Protein AF-K6I590-F1 (afdb_monomer)

Radius of gyration: 27.94 Å; Cα contacts (8 Å, |Δi|>4): 28; chains: 1; bounding box: 57×33×64 Å

pLDDT: mean 86.85, std 9.17, range [48.59, 97.94]

Mean predicted aligned error: 9.23 Å

Solvent-accessible surface area (backbone atoms only — not comparable to full-atom values): 6387 Å² total; per-residue (Å²): 137,90,84,81,54,60,53,78,88,66,56,89,74,64,90,84,70,75,82,86,48,70,72,60,52,52,56,49,52,54,52,33,54,74,72,62,65,58,65,66,54,90,72,80,50,73,68,56,46,51,54,51,51,52,53,52,50,53,53,51,50,52,52,48,52,54,50,52,51,53,51,50,53,53,51,37,47,74,72,70,52,74,83,90,65,98,64,82,89,36,73,70,48,39,62,72,76,69,60,128

Sequence (100 aa):
MNCTIVAPGKIPRQNSDKIKTDKRDAIRLTRLLRNGDLESIHVPSEEDEAVRDYLRSRDSLRLDLGRNRQRLMKFLLRKGIKYSTTKYWTVSHYNRYLVV

Structure (mmCIF, N/CA/C/O backbone):
data_AF-K6I590-F1
#
_entry.id   AF-K6I590-F1
#
loop_
_atom_site.group_PDB
_atom_site.id
_atom_site.type_symbol
_atom_site.label_atom_id
_atom_site.label_alt_id
_atom_site.label_comp_id
_atom_site.label_asym_id
_atom_site.label_entity_id
_atom_site.label_seq_id
_atom_site.pdbx_PDB_ins_code
_atom_site.Cartn_x
_atom_site.Cartn_y
_atom_site.Cartn_z
_atom_site.occupancy
_atom_site.B_iso_or_equiv
_atom_site.auth_seq_id
_atom_site.auth_comp_id
_atom_site.auth_asym_id
_atom_site.auth_atom_id
_atom_site.pdbx_PDB_model_num
ATOM 1 N N . MET A 1 1 ? -28.617 6.902 11.333 1.00 48.59 1 MET A N 1
ATOM 2 C CA . MET A 1 1 ? -28.081 5.595 11.774 1.00 48.59 1 MET A CA 1
ATOM 3 C C . MET A 1 1 ? -26.607 5.793 12.068 1.00 48.59 1 MET A C 1
ATOM 5 O O . MET A 1 1 ? -25.902 6.217 11.165 1.00 48.59 1 MET A O 1
ATOM 9 N N . ASN A 1 2 ? -26.155 5.546 13.298 1.00 76.44 2 ASN A N 1
ATOM 10 C CA . ASN A 1 2 ? -24.736 5.648 13.652 1.00 76.44 2 ASN A CA 1
ATOM 11 C C . ASN A 1 2 ? -24.120 4.247 13.583 1.00 76.44 2 ASN A C 1
ATOM 13 O O . ASN A 1 2 ? -24.552 3.357 14.313 1.00 76.44 2 ASN A O 1
ATOM 17 N N . CYS A 1 3 ? -23.160 4.049 12.679 1.00 82.44 3 CYS A N 1
ATOM 18 C CA . CYS A 1 3 ? -22.426 2.795 12.525 1.00 82.44 3 CYS A CA 1
ATOM 19 C C . CYS A 1 3 ? -21.031 2.956 13.139 1.00 82.44 3 CYS A C 1
ATOM 21 O O . CYS A 1 3 ? -20.263 3.812 12.705 1.00 82.44 3 CYS A O 1
ATOM 23 N N . THR A 1 4 ? -20.708 2.151 14.151 1.00 86.75 4 THR A N 1
ATOM 24 C CA . THR A 1 4 ? -19.392 2.155 14.801 1.00 86.75 4 THR A CA 1
ATOM 25 C C . THR A 1 4 ? -18.570 0.991 14.269 1.00 86.75 4 THR A C 1
ATOM 27 O O . THR A 1 4 ? -18.945 -0.168 14.443 1.00 86.75 4 THR A O 1
ATOM 30 N N . ILE A 1 5 ? -17.439 1.291 13.635 1.00 88.88 5 ILE A N 1
ATOM 31 C CA . ILE A 1 5 ? -16.530 0.277 13.097 1.00 88.88 5 ILE A CA 1
ATOM 32 C C . ILE A 1 5 ? -15.447 0.007 14.137 1.00 88.88 5 ILE A C 1
ATOM 34 O O . ILE A 1 5 ? -14.765 0.926 14.582 1.00 88.88 5 ILE A O 1
ATOM 38 N N . VAL A 1 6 ? -15.290 -1.256 14.531 1.00 91.12 6 VAL A N 1
ATOM 39 C CA . VAL A 1 6 ? -14.370 -1.682 15.593 1.00 91.12 6 VAL A CA 1
ATOM 40 C C . VAL A 1 6 ? -13.475 -2.792 15.059 1.00 91.12 6 VAL A C 1
ATOM 42 O O . VAL A 1 6 ? -13.951 -3.732 14.420 1.00 91.12 6 VAL A O 1
ATOM 45 N N . ALA A 1 7 ? -12.174 -2.709 15.331 1.00 89.38 7 ALA A N 1
ATOM 46 C CA . ALA A 1 7 ? -11.247 -3.772 14.964 1.00 89.38 7 ALA A CA 1
ATOM 47 C C . ALA A 1 7 ? -11.514 -5.037 15.800 1.00 89.38 7 ALA A C 1
ATOM 49 O O . ALA A 1 7 ? -11.543 -4.941 17.028 1.00 89.38 7 ALA A O 1
ATOM 50 N N . PRO A 1 8 ? -11.588 -6.238 15.192 1.00 86.62 8 PRO A N 1
ATOM 51 C CA . PRO A 1 8 ? -11.795 -7.487 15.927 1.00 86.62 8 PRO A CA 1
ATOM 52 C C . PRO A 1 8 ? -10.776 -7.731 17.048 1.00 86.62 8 PRO A C 1
ATOM 54 O O . PRO A 1 8 ? -11.127 -8.281 18.086 1.00 86.62 8 PRO A O 1
ATOM 57 N N . GLY A 1 9 ? -9.525 -7.294 16.859 1.00 85.62 9 GLY A N 1
ATOM 58 C CA . GLY A 1 9 ? -8.457 -7.432 17.855 1.00 85.62 9 GLY A CA 1
ATOM 59 C C . GLY A 1 9 ? -8.560 -6.478 19.049 1.00 85.62 9 GLY A C 1
ATOM 60 O O . GLY A 1 9 ? -7.940 -6.738 20.073 1.00 85.62 9 GLY A O 1
ATOM 61 N N . LYS A 1 10 ? -9.346 -5.398 18.943 1.00 85.50 10 LYS A N 1
ATOM 62 C CA . LYS A 1 10 ? -9.609 -4.466 20.052 1.00 85.50 10 LYS A CA 1
ATOM 63 C C . LYS A 1 10 ? -10.815 -4.880 20.901 1.00 85.50 10 LYS A C 1
ATOM 65 O O . LYS A 1 10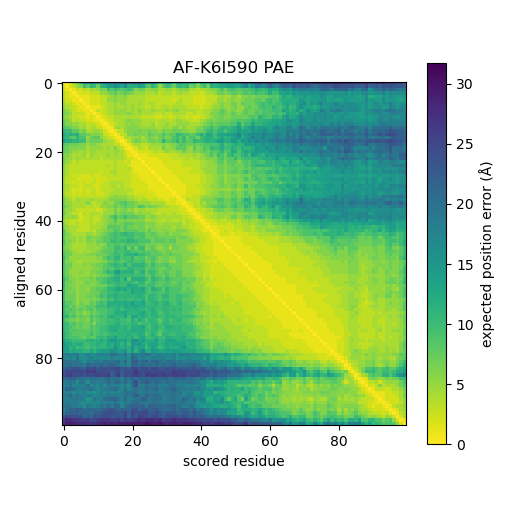 ? -11.091 -4.245 21.911 1.00 85.50 10 LYS A O 1
ATOM 70 N N . ILE A 1 11 ? -11.542 -5.930 20.509 1.00 87.94 11 ILE A N 1
ATOM 71 C CA . ILE A 1 11 ? -12.714 -6.404 21.247 1.00 87.94 11 ILE A CA 1
ATOM 72 C C . ILE A 1 11 ? -12.232 -7.278 22.412 1.00 87.94 11 ILE A C 1
ATOM 74 O O . ILE A 1 11 ? -11.666 -8.350 22.169 1.00 87.94 11 ILE A O 1
ATOM 78 N N . PRO A 1 12 ? -12.463 -6.877 23.674 1.00 85.75 12 PRO A N 1
ATOM 79 C CA . PRO A 1 12 ? -12.035 -7.660 24.821 1.00 85.75 12 PRO A CA 1
ATOM 80 C C . PRO A 1 12 ? -12.761 -9.008 24.843 1.00 85.75 12 PRO A C 1
ATOM 82 O O . PRO A 1 12 ? -13.992 -9.092 24.779 1.00 85.75 12 PRO A O 1
ATOM 85 N N . ARG A 1 13 ? -11.987 -10.090 24.947 1.00 84.31 13 ARG A N 1
ATOM 86 C CA . ARG A 1 13 ? -12.501 -11.459 25.014 1.00 84.31 13 ARG A CA 1
ATOM 87 C C . ARG A 1 13 ? -11.764 -12.236 26.095 1.00 84.31 13 ARG A C 1
ATOM 89 O O . ARG A 1 13 ? -10.542 -12.209 26.158 1.00 84.31 13 ARG A O 1
ATOM 96 N N . GLN A 1 14 ? -12.510 -12.946 26.937 1.00 83.12 14 GLN A N 1
ATOM 97 C CA . GLN A 1 14 ? -11.920 -13.846 27.926 1.00 83.12 14 GLN A CA 1
ATOM 98 C C . GLN A 1 14 ? -11.379 -15.110 27.248 1.00 83.12 14 GLN A C 1
ATOM 100 O O . GLN A 1 14 ? -12.064 -15.720 26.427 1.00 83.12 14 GLN A O 1
ATOM 105 N N . ASN A 1 15 ? -10.182 -15.548 27.648 1.00 79.69 15 ASN A N 1
ATOM 106 C CA . ASN A 1 15 ? -9.521 -16.743 27.102 1.00 79.69 15 ASN A CA 1
ATOM 107 C C . ASN A 1 15 ? -10.316 -18.045 27.325 1.00 79.69 15 ASN A C 1
ATOM 109 O O . ASN A 1 15 ? -10.155 -19.013 26.581 1.00 79.69 15 ASN A O 1
ATOM 113 N N . SER A 1 16 ? -11.177 -18.080 28.343 1.00 81.00 16 SER A N 1
ATOM 114 C CA . SER A 1 16 ? -12.070 -19.204 28.641 1.00 81.00 16 SER A CA 1
ATOM 115 C C . SER A 1 16 ? -13.283 -19.280 27.706 1.00 81.00 16 SER A C 1
ATOM 117 O O . SER A 1 16 ? -13.897 -20.341 27.587 1.00 81.00 16 SER A O 1
ATOM 119 N N . ASP A 1 17 ? -13.627 -18.194 27.007 1.00 79.38 17 ASP A N 1
ATOM 120 C CA . ASP A 1 17 ? -14.846 -18.099 26.201 1.00 79.38 17 ASP A CA 1
ATOM 121 C C . ASP A 1 17 ? -14.627 -18.630 24.773 1.00 79.38 17 ASP A C 1
ATOM 123 O O . ASP A 1 17 ? -14.543 -17.891 23.780 1.00 79.38 17 ASP A O 1
ATOM 127 N N . LYS A 1 18 ? -14.499 -19.960 24.693 1.00 78.81 18 LYS A N 1
ATOM 128 C CA . LYS A 1 18 ? -14.187 -20.709 23.464 1.00 78.81 18 LYS A CA 1
ATOM 129 C C . LYS A 1 18 ? -15.406 -21.010 22.591 1.00 78.81 18 LYS A C 1
ATOM 131 O O . LYS A 1 18 ? -15.249 -21.268 21.401 1.00 78.81 18 LYS A O 1
ATOM 136 N N . ILE A 1 19 ? -16.614 -20.961 23.152 1.00 83.50 19 ILE A N 1
ATOM 137 C CA . ILE A 1 19 ? -17.847 -21.268 22.420 1.00 83.50 19 ILE A CA 1
ATOM 138 C C . ILE A 1 19 ? -18.323 -20.006 21.706 1.00 83.50 19 ILE A C 1
ATOM 140 O O . ILE A 1 19 ? -18.778 -19.050 22.335 1.00 83.50 19 ILE A O 1
ATOM 144 N N . LYS A 1 20 ? -18.227 -20.010 20.376 1.00 80.25 20 LYS A N 1
ATOM 145 C CA . LYS A 1 20 ? -18.759 -18.940 19.535 1.00 80.25 20 LYS A CA 1
ATOM 146 C C . LYS A 1 20 ? -20.167 -19.299 19.067 1.00 80.25 20 LYS A C 1
ATOM 148 O O . LYS A 1 20 ? -20.374 -20.337 18.453 1.00 80.25 20 LYS A O 1
ATOM 153 N N . THR A 1 21 ? -21.119 -18.421 19.357 1.00 90.12 21 THR A N 1
ATOM 154 C CA . THR A 1 21 ? -22.491 -18.478 18.833 1.00 90.12 21 THR A CA 1
ATOM 155 C C . THR A 1 21 ? -22.953 -17.056 18.569 1.00 90.12 21 THR A C 1
ATOM 157 O O . THR A 1 21 ? -22.732 -16.199 19.431 1.00 90.12 21 THR A O 1
ATOM 160 N N . ASP A 1 22 ? -23.654 -16.823 17.463 1.00 90.19 22 ASP A N 1
ATOM 161 C CA . ASP A 1 22 ? -24.054 -15.471 17.047 1.00 90.19 22 ASP A CA 1
ATOM 162 C C . ASP A 1 22 ? -24.889 -14.752 18.112 1.00 90.19 22 ASP A C 1
ATOM 164 O O . ASP A 1 22 ? -24.656 -13.582 18.403 1.00 90.19 22 ASP A O 1
ATOM 168 N N . LYS A 1 23 ? -25.783 -15.475 18.802 1.00 91.94 23 LYS A N 1
ATOM 169 C CA . LYS A 1 23 ? -26.587 -14.924 19.906 1.00 91.94 23 LYS A CA 1
ATOM 170 C C . LYS A 1 23 ? -25.728 -14.384 21.057 1.00 91.94 23 LYS A C 1
ATOM 172 O O . LYS A 1 23 ? -26.009 -13.308 21.580 1.00 91.94 23 LYS A O 1
ATOM 177 N N . ARG A 1 24 ? -24.693 -15.122 21.476 1.00 89.69 24 ARG A N 1
ATOM 178 C CA . ARG A 1 24 ? -23.789 -14.694 22.565 1.00 89.69 24 ARG A CA 1
ATOM 179 C C . ARG A 1 24 ? -22.898 -13.538 22.124 1.00 89.69 24 ARG A C 1
ATOM 181 O O . ARG A 1 24 ? -22.710 -12.609 22.906 1.00 89.69 24 ARG A O 1
ATOM 188 N N . ASP A 1 25 ? -22.384 -13.587 20.896 1.00 87.69 25 ASP A N 1
ATOM 189 C CA . ASP A 1 25 ? -21.554 -12.514 20.345 1.00 87.69 25 ASP A CA 1
ATOM 190 C C . ASP A 1 25 ? -22.353 -11.211 20.223 1.00 87.69 25 ASP A C 1
ATOM 192 O O . ASP A 1 25 ? -21.875 -10.179 20.690 1.00 87.69 25 ASP A O 1
ATOM 196 N N . ALA A 1 26 ? -23.594 -11.260 19.724 1.00 91.19 26 ALA A N 1
ATOM 197 C CA . ALA A 1 26 ? -24.472 -10.093 19.650 1.00 91.19 26 ALA A CA 1
ATOM 198 C C . ALA A 1 26 ? -24.691 -9.457 21.033 1.00 91.19 26 ALA A C 1
ATOM 200 O O . ALA A 1 26 ? -24.424 -8.272 21.214 1.00 91.19 26 ALA A O 1
ATOM 201 N N . ILE A 1 27 ? -25.079 -10.253 22.039 1.00 92.00 27 ILE A N 1
ATOM 202 C CA . ILE A 1 27 ? -25.284 -9.762 23.413 1.00 92.00 27 ILE A CA 1
ATOM 203 C C . ILE A 1 27 ? -23.997 -9.147 23.983 1.00 92.00 27 ILE A C 1
ATOM 205 O O . ILE A 1 27 ? -24.054 -8.103 24.636 1.00 92.00 27 ILE A O 1
ATOM 209 N N . ARG A 1 28 ? -22.837 -9.779 23.755 1.00 90.00 28 ARG A N 1
ATOM 210 C CA . ARG A 1 28 ? -21.545 -9.268 24.236 1.00 90.00 28 ARG A CA 1
ATOM 211 C C . ARG A 1 28 ? -21.224 -7.918 23.600 1.00 90.00 28 ARG A C 1
ATOM 213 O O . ARG A 1 28 ? -20.915 -6.980 24.328 1.00 90.00 28 ARG A O 1
ATOM 220 N N . LEU A 1 29 ? -21.335 -7.806 22.278 1.00 90.44 29 LEU A N 1
ATOM 221 C CA . LEU A 1 29 ? -21.071 -6.563 21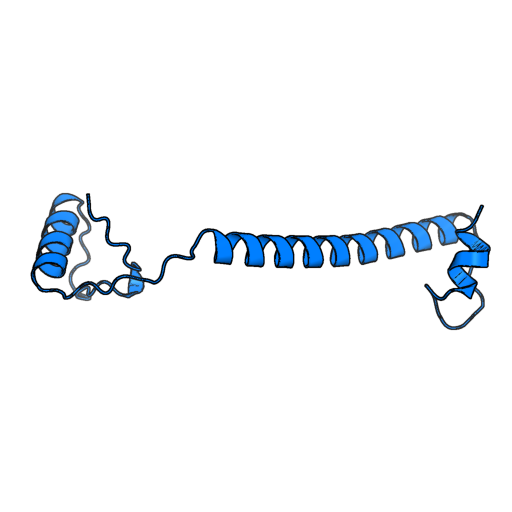.552 1.00 90.44 29 LEU A CA 1
ATOM 222 C C . LEU A 1 29 ? -21.999 -5.437 22.005 1.00 90.44 29 LEU A C 1
ATOM 224 O O . LEU A 1 29 ? -21.526 -4.332 22.246 1.00 90.44 29 LEU A O 1
ATOM 228 N N . THR A 1 30 ? -23.291 -5.713 22.205 1.00 91.31 30 THR A N 1
ATOM 229 C CA . THR A 1 30 ? -24.234 -4.703 22.709 1.00 91.31 30 THR A CA 1
ATOM 230 C C . THR A 1 30 ? -23.860 -4.220 24.111 1.00 91.31 30 THR A C 1
ATOM 232 O O . THR A 1 30 ? -23.958 -3.027 24.388 1.00 91.31 30 THR A O 1
ATOM 235 N N . ARG A 1 31 ? -23.411 -5.118 25.000 1.00 91.62 31 ARG A N 1
ATOM 236 C CA . ARG A 1 31 ? -22.951 -4.744 26.349 1.00 91.62 31 ARG A CA 1
ATOM 237 C C . ARG A 1 31 ? -21.696 -3.878 26.300 1.00 91.62 31 ARG A C 1
ATOM 239 O O . ARG A 1 31 ? -21.675 -2.834 26.937 1.00 91.62 31 ARG A O 1
ATOM 246 N N . LEU A 1 32 ? -20.699 -4.280 25.512 1.00 91.25 32 LEU A N 1
ATOM 247 C CA . LEU A 1 32 ? -19.460 -3.517 25.347 1.00 91.25 32 LEU A CA 1
ATOM 248 C C . LEU A 1 32 ? -19.734 -2.137 24.733 1.00 91.25 32 LEU A C 1
ATOM 250 O O . LEU A 1 32 ? -19.209 -1.138 25.212 1.00 91.25 32 LEU A O 1
ATOM 254 N N . LEU A 1 33 ? -20.617 -2.061 23.732 1.00 89.44 33 LEU A N 1
ATOM 255 C CA . LEU A 1 33 ? -21.031 -0.792 23.132 1.00 89.44 33 LEU A CA 1
ATOM 256 C C . LEU A 1 33 ? -21.737 0.111 24.150 1.00 89.44 33 LEU A C 1
ATOM 258 O O . LEU A 1 33 ? -21.445 1.300 24.219 1.00 89.44 33 LEU A O 1
ATOM 262 N N . ARG A 1 34 ? -22.647 -0.450 24.958 1.00 89.56 34 ARG A N 1
ATOM 263 C CA . ARG A 1 34 ? -23.376 0.297 25.994 1.00 89.56 34 ARG A CA 1
ATOM 264 C C . ARG A 1 34 ? -22.447 0.847 27.078 1.00 89.56 34 ARG A C 1
ATOM 266 O O . ARG A 1 34 ? -22.713 1.926 27.593 1.00 89.56 34 ARG A O 1
ATOM 273 N N . ASN A 1 35 ? -21.396 0.109 27.420 1.00 90.69 35 ASN A N 1
ATOM 274 C CA . ASN A 1 35 ? -20.411 0.522 28.416 1.00 90.69 35 ASN A CA 1
ATOM 275 C C . ASN A 1 35 ? -19.383 1.530 27.875 1.00 90.69 35 ASN A C 1
ATOM 277 O O . ASN A 1 35 ? -18.667 2.134 28.665 1.00 90.69 35 ASN A O 1
ATOM 281 N N . GLY A 1 36 ? -19.297 1.714 26.552 1.00 84.88 36 GLY A N 1
ATOM 282 C CA . GLY A 1 36 ? -18.231 2.503 25.927 1.00 84.88 36 GLY A CA 1
ATOM 283 C C . GLY A 1 36 ? -16.892 1.762 25.826 1.00 84.88 36 GLY A C 1
ATOM 284 O O . GLY A 1 36 ? -15.879 2.381 25.523 1.00 84.88 36 GLY A O 1
ATOM 285 N N . ASP A 1 37 ? -16.887 0.440 26.024 1.00 86.44 37 ASP A N 1
ATOM 286 C CA . ASP A 1 37 ? -15.687 -0.410 25.992 1.00 86.44 37 ASP A CA 1
ATOM 287 C C . ASP A 1 37 ? -15.223 -0.743 24.555 1.00 86.44 37 ASP A C 1
ATOM 289 O O . ASP A 1 37 ? -14.251 -1.474 24.359 1.00 86.44 37 ASP A O 1
ATOM 293 N N . LEU A 1 38 ? -15.937 -0.263 23.529 1.00 88.31 38 LEU A N 1
ATOM 294 C CA . LEU A 1 38 ? -15.581 -0.447 22.122 1.00 88.31 38 LEU A CA 1
ATOM 295 C C . LEU A 1 38 ? -14.975 0.833 21.550 1.00 88.31 38 LEU A C 1
ATOM 297 O O . LEU A 1 38 ? -15.660 1.839 21.377 1.00 88.31 38 LEU A O 1
ATOM 301 N N . GLU A 1 39 ? -13.700 0.762 21.184 1.00 85.81 39 GLU A N 1
ATOM 302 C CA . GLU A 1 39 ? -13.004 1.860 20.521 1.00 85.81 39 GLU A CA 1
ATOM 303 C C . GLU A 1 39 ? -13.238 1.803 19.004 1.00 85.81 39 GLU A C 1
ATOM 305 O O . GLU A 1 39 ? -12.898 0.813 18.342 1.00 85.81 39 GLU A O 1
ATOM 310 N N . SER A 1 40 ? -13.807 2.871 18.439 1.00 87.25 40 SER A N 1
ATOM 311 C CA . SER A 1 40 ? -13.956 2.986 16.990 1.00 87.25 40 SER A CA 1
ATOM 312 C C . SER A 1 40 ? -12.594 3.116 16.323 1.00 87.25 40 SER A C 1
ATOM 314 O O . SER A 1 40 ? -11.766 3.922 16.750 1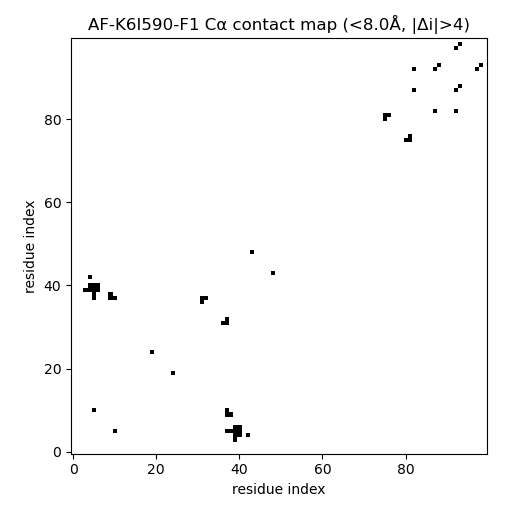.00 87.25 40 SER A O 1
ATOM 316 N N . ILE A 1 41 ? -12.375 2.381 15.239 1.00 90.56 41 ILE A N 1
ATOM 317 C CA . ILE A 1 41 ? -11.199 2.611 14.407 1.00 90.56 41 ILE A CA 1
ATOM 318 C C . ILE A 1 41 ? -11.423 3.786 13.467 1.00 90.56 41 ILE A C 1
ATOM 320 O O . ILE A 1 41 ? -12.542 4.061 13.033 1.00 90.56 41 ILE A O 1
ATOM 324 N N . HIS A 1 42 ? -10.325 4.452 13.127 1.00 89.31 42 HIS A N 1
ATOM 325 C CA . HIS A 1 42 ? -10.332 5.432 12.060 1.00 89.31 42 HIS A CA 1
ATOM 326 C C . HIS A 1 42 ? -10.608 4.731 10.726 1.00 89.31 42 HIS A C 1
ATOM 328 O O . HIS A 1 42 ? -9.874 3.827 10.317 1.00 89.31 42 HIS A O 1
ATOM 334 N N . VAL A 1 43 ? -11.683 5.159 10.074 1.00 88.62 43 VAL A N 1
ATOM 335 C CA . VAL A 1 43 ? -12.032 4.756 8.717 1.00 88.62 43 VAL A CA 1
ATOM 336 C C . VAL A 1 43 ? -11.499 5.843 7.794 1.00 88.62 43 VAL A C 1
ATOM 338 O O . VAL A 1 43 ? -11.833 7.009 8.017 1.00 88.62 43 VAL A O 1
ATOM 341 N N . PRO A 1 44 ? -10.670 5.488 6.802 1.00 91.31 44 PRO A N 1
ATOM 342 C CA . PRO A 1 44 ? -10.220 6.431 5.794 1.00 91.31 44 PRO A CA 1
ATOM 343 C C . PRO A 1 44 ? -11.369 7.226 5.186 1.00 91.31 44 PRO A C 1
ATOM 345 O O . PRO A 1 44 ? -12.408 6.655 4.855 1.00 91.31 44 PRO A O 1
ATOM 348 N N . SER A 1 45 ? -11.159 8.525 5.009 1.00 93.00 45 SER A N 1
ATOM 349 C CA . SER A 1 45 ? -12.050 9.332 4.183 1.00 93.00 45 SER A CA 1
ATOM 350 C C . SER A 1 45 ? -11.890 8.977 2.700 1.00 93.00 45 SER A C 1
ATOM 352 O O . SER A 1 45 ? -10.910 8.342 2.296 1.00 93.00 45 SER A O 1
ATOM 354 N N . GLU A 1 46 ? -12.835 9.423 1.874 1.00 94.38 46 GLU A N 1
ATOM 355 C CA . GLU A 1 46 ? -12.734 9.299 0.414 1.00 94.38 46 GLU A CA 1
ATOM 356 C C . GLU A 1 46 ? -11.467 9.980 -0.128 1.00 94.38 46 GLU A C 1
ATOM 358 O O . GLU A 1 46 ? -10.810 9.450 -1.023 1.00 94.38 46 GLU A O 1
ATOM 363 N N . GLU A 1 47 ? -11.068 11.112 0.460 1.00 95.50 47 GLU A N 1
ATOM 364 C CA . GLU A 1 47 ? -9.832 11.815 0.104 1.00 95.50 47 GLU A CA 1
ATOM 365 C C . GLU A 1 47 ? -8.592 10.969 0.430 1.00 95.50 47 GLU A C 1
ATOM 367 O O . GLU A 1 47 ? -7.680 10.846 -0.393 1.00 95.50 47 GLU A O 1
ATOM 372 N N . ASP A 1 48 ? -8.573 10.312 1.594 1.00 94.50 48 ASP A N 1
ATOM 373 C CA . ASP A 1 48 ? -7.473 9.424 1.974 1.00 94.50 48 ASP A CA 1
ATOM 374 C C . ASP A 1 48 ? -7.367 8.209 1.043 1.00 94.50 48 ASP A C 1
ATOM 376 O O . ASP A 1 48 ? -6.265 7.747 0.725 1.00 94.50 48 ASP A O 1
ATOM 380 N N . GLU A 1 49 ? -8.505 7.647 0.623 1.00 95.25 49 GLU A N 1
ATOM 381 C CA . GLU A 1 49 ? -8.528 6.567 -0.367 1.00 95.25 49 GLU A CA 1
ATOM 382 C C . GLU A 1 49 ? -8.026 7.028 -1.730 1.00 95.25 49 GLU A C 1
ATOM 384 O O . GLU A 1 49 ? -7.148 6.368 -2.291 1.00 95.25 49 GLU A O 1
ATOM 389 N N . ALA A 1 50 ? -8.465 8.194 -2.204 1.00 96.50 50 ALA A N 1
ATOM 390 C CA . ALA A 1 50 ? -8.000 8.760 -3.465 1.00 96.50 50 ALA A CA 1
ATOM 391 C C . ALA A 1 50 ? -6.471 8.938 -3.485 1.00 96.50 50 ALA A C 1
ATOM 393 O O . ALA A 1 50 ? -5.803 8.563 -4.455 1.00 96.50 50 ALA A O 1
ATOM 394 N N . VAL A 1 51 ? -5.885 9.438 -2.390 1.00 97.06 51 VAL A N 1
ATOM 395 C CA . VAL A 1 51 ? -4.426 9.574 -2.262 1.00 97.06 51 VAL A CA 1
ATOM 396 C C . VAL A 1 51 ? -3.734 8.209 -2.280 1.00 97.06 51 VAL A C 1
ATOM 398 O O . VAL A 1 51 ? -2.720 8.040 -2.967 1.00 97.06 51 VAL A O 1
ATOM 401 N N . ARG A 1 52 ? -4.261 7.209 -1.561 1.00 96.38 52 ARG A N 1
ATOM 402 C CA . ARG A 1 52 ? -3.676 5.855 -1.574 1.00 96.38 52 ARG A CA 1
ATOM 403 C C . ARG A 1 52 ? -3.730 5.224 -2.955 1.00 96.38 52 ARG A C 1
ATOM 405 O O . ARG A 1 52 ? -2.741 4.620 -3.371 1.00 96.38 52 ARG A O 1
ATOM 412 N N . ASP A 1 53 ? -4.839 5.364 -3.661 1.00 97.19 53 ASP A N 1
ATOM 413 C CA . ASP A 1 53 ? -5.002 4.783 -4.989 1.00 97.19 53 ASP A CA 1
ATOM 414 C C . ASP A 1 53 ? -4.103 5.462 -6.016 1.00 97.19 53 ASP A C 1
ATOM 416 O O . ASP A 1 53 ? -3.448 4.780 -6.811 1.00 97.19 53 ASP A O 1
ATOM 420 N N . TYR A 1 54 ? -3.932 6.782 -5.919 1.00 97.25 54 TYR A N 1
ATOM 421 C CA . TYR A 1 54 ? -2.920 7.490 -6.692 1.00 97.25 54 TYR A CA 1
ATOM 422 C C . TYR A 1 54 ? -1.509 6.930 -6.435 1.00 97.25 54 TYR A C 1
ATOM 424 O O . TYR A 1 54 ? -0.801 6.578 -7.383 1.00 97.25 54 TYR A O 1
ATOM 432 N N . LEU A 1 55 ? -1.101 6.766 -5.173 1.00 97.75 55 LEU A N 1
ATOM 433 C CA . LEU A 1 55 ? 0.218 6.214 -4.837 1.00 97.75 55 LEU A CA 1
ATOM 434 C C . LEU A 1 55 ? 0.403 4.779 -5.361 1.00 97.75 55 LEU A C 1
ATOM 436 O O . LEU A 1 55 ? 1.435 4.477 -5.967 1.00 97.75 55 LEU A O 1
ATOM 440 N N . ARG A 1 56 ? -0.608 3.916 -5.205 1.00 97.31 56 ARG A N 1
ATOM 441 C CA . ARG A 1 56 ? -0.597 2.537 -5.728 1.00 97.31 56 ARG A CA 1
ATOM 442 C C . ARG A 1 56 ? -0.505 2.496 -7.249 1.00 97.31 56 ARG A C 1
ATOM 444 O O . ARG A 1 56 ? 0.232 1.670 -7.795 1.00 97.31 56 ARG A O 1
ATOM 451 N N . SER A 1 57 ? -1.221 3.382 -7.941 1.00 97.88 57 SER A N 1
ATOM 452 C CA . SER A 1 57 ? -1.169 3.473 -9.402 1.00 97.88 57 SER A CA 1
ATOM 453 C C . SER A 1 57 ? 0.232 3.865 -9.880 1.00 97.88 57 SER A C 1
ATOM 455 O O . SER A 1 57 ? 0.795 3.212 -10.760 1.00 97.88 57 SER A O 1
ATOM 457 N N . ARG A 1 58 ? 0.865 4.846 -9.225 1.00 97.56 58 ARG A N 1
ATOM 458 C CA . ARG A 1 58 ? 2.241 5.268 -9.514 1.00 97.56 58 ARG A CA 1
ATOM 459 C C . ARG A 1 58 ? 3.241 4.129 -9.323 1.00 97.56 58 ARG A C 1
ATOM 461 O O . ARG A 1 58 ? 4.135 3.944 -10.152 1.00 97.56 58 ARG A O 1
ATOM 468 N N . ASP A 1 59 ? 3.114 3.375 -8.237 1.00 97.94 59 ASP A N 1
ATOM 469 C CA . ASP A 1 59 ? 4.026 2.270 -7.944 1.00 97.94 59 ASP A CA 1
ATOM 470 C C . ASP A 1 59 ? 3.833 1.110 -8.937 1.00 97.94 59 ASP A C 1
ATOM 472 O O . ASP A 1 59 ? 4.816 0.543 -9.424 1.00 97.94 59 ASP A O 1
ATOM 476 N N . SER A 1 60 ? 2.588 0.841 -9.346 1.00 97.62 60 SER A N 1
ATOM 477 C CA . SER A 1 60 ? 2.268 -0.117 -10.416 1.00 97.62 60 SER A CA 1
ATOM 478 C C . SER A 1 60 ? 2.904 0.292 -11.749 1.00 97.62 60 SER A C 1
ATOM 480 O O . SER A 1 60 ? 3.603 -0.506 -12.375 1.00 97.62 60 SER A O 1
ATOM 482 N N . LEU A 1 61 ? 2.776 1.567 -12.135 1.00 97.38 61 LEU A N 1
ATOM 483 C CA . LEU A 1 61 ? 3.403 2.109 -13.345 1.00 97.38 61 LEU A CA 1
ATOM 484 C C . LEU A 1 61 ? 4.934 2.010 -13.305 1.00 97.38 61 LEU A C 1
ATOM 486 O O . LEU A 1 61 ? 5.564 1.711 -14.321 1.00 97.38 61 LEU A O 1
ATOM 490 N N . ARG A 1 62 ? 5.560 2.220 -12.140 1.00 96.75 62 ARG A N 1
ATOM 491 C CA . ARG A 1 62 ? 7.012 2.032 -11.978 1.00 96.75 62 ARG A CA 1
ATOM 492 C C . ARG A 1 62 ? 7.440 0.585 -12.195 1.00 96.75 62 ARG A C 1
ATOM 494 O O . ARG A 1 62 ? 8.454 0.351 -12.860 1.00 96.75 62 ARG A O 1
ATOM 50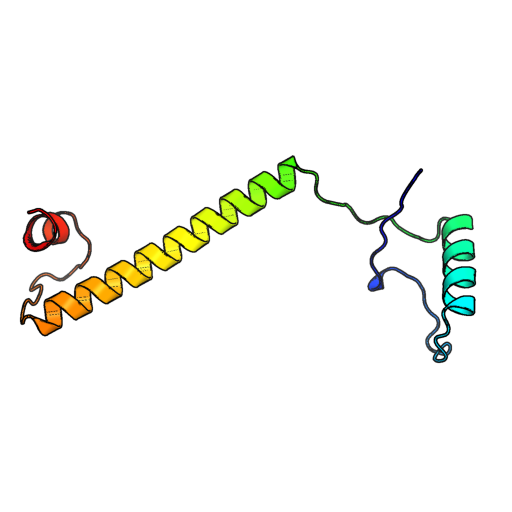1 N N . LEU A 1 63 ? 6.689 -0.375 -11.657 1.00 97.31 63 LEU A N 1
ATOM 502 C CA . LEU A 1 63 ? 6.954 -1.798 -11.872 1.00 97.31 63 LEU A CA 1
ATOM 503 C C . LEU A 1 63 ? 6.817 -2.165 -13.352 1.00 97.31 63 LEU A C 1
ATOM 505 O O . LEU A 1 63 ? 7.689 -2.841 -13.904 1.00 97.31 63 LEU A O 1
ATOM 509 N N . ASP A 1 64 ? 5.776 -1.669 -14.016 1.00 97.06 64 ASP A N 1
ATOM 510 C CA . ASP A 1 64 ? 5.542 -1.934 -15.433 1.00 97.06 64 ASP A CA 1
ATOM 511 C C . ASP A 1 64 ? 6.587 -1.285 -16.335 1.00 97.06 64 ASP A C 1
ATOM 513 O O . ASP A 1 64 ? 7.070 -1.924 -17.272 1.00 97.06 64 ASP A O 1
ATOM 517 N N . LEU A 1 65 ? 7.040 -0.073 -16.015 1.00 94.50 65 LEU A N 1
ATOM 518 C CA . LEU A 1 65 ? 8.184 0.546 -16.677 1.00 94.50 65 LEU A CA 1
ATOM 519 C C . LEU A 1 65 ? 9.419 -0.361 -16.579 1.00 94.50 65 LEU A C 1
ATOM 521 O O . LEU A 1 65 ? 10.069 -0.624 -17.592 1.00 94.50 65 LEU A O 1
ATOM 525 N N . GLY A 1 66 ? 9.728 -0.890 -15.390 1.00 93.44 66 GLY A N 1
ATOM 526 C CA . GLY A 1 66 ? 10.841 -1.824 -15.193 1.00 93.44 66 GLY A CA 1
ATOM 527 C C . GLY A 1 66 ? 10.700 -3.111 -16.016 1.00 93.44 66 GLY A C 1
ATOM 528 O O . GLY A 1 66 ? 11.650 -3.539 -16.676 1.00 93.44 66 GLY A O 1
ATOM 529 N N . ARG A 1 67 ? 9.499 -3.698 -16.042 1.00 96.00 67 ARG A N 1
ATOM 530 C CA . ARG A 1 67 ? 9.188 -4.899 -16.837 1.00 96.00 67 ARG A CA 1
ATOM 531 C C . ARG A 1 67 ? 9.328 -4.644 -18.334 1.00 96.00 67 ARG A C 1
ATOM 533 O O . ARG A 1 67 ? 9.959 -5.437 -19.030 1.00 96.00 67 ARG A O 1
ATOM 540 N N . ASN A 1 68 ? 8.779 -3.540 -18.833 1.00 94.12 68 ASN A N 1
ATOM 541 C CA . ASN A 1 68 ? 8.853 -3.173 -20.247 1.00 94.12 68 ASN A CA 1
ATOM 542 C C . ASN A 1 68 ? 10.292 -2.909 -20.678 1.00 94.12 68 ASN A C 1
ATOM 544 O O . ASN A 1 68 ? 10.714 -3.385 -21.731 1.00 94.12 68 ASN A O 1
ATOM 548 N N . ARG A 1 69 ? 11.080 -2.261 -19.813 1.00 89.94 69 ARG A N 1
ATOM 549 C CA . ARG A 1 69 ? 12.521 -2.112 -20.003 1.00 89.94 69 ARG A CA 1
ATOM 550 C C . ARG A 1 69 ? 13.201 -3.470 -20.203 1.00 89.94 69 ARG A C 1
ATOM 552 O O . ARG A 1 69 ? 13.840 -3.715 -21.225 1.00 89.94 69 ARG A O 1
ATOM 559 N N . GLN A 1 70 ? 13.016 -4.398 -19.269 1.00 91.25 70 GLN A N 1
ATOM 560 C CA . GLN A 1 70 ? 13.619 -5.731 -19.370 1.00 91.25 70 GLN A CA 1
ATOM 561 C C . GLN A 1 70 ? 13.170 -6.492 -20.626 1.00 91.25 70 GLN A C 1
ATOM 563 O O . GLN A 1 70 ? 14.008 -7.074 -21.318 1.00 91.25 70 GLN A O 1
ATOM 568 N N . ARG A 1 71 ? 11.871 -6.461 -20.955 1.00 93.44 71 ARG A N 1
ATOM 569 C CA . ARG A 1 71 ? 11.315 -7.096 -22.164 1.00 93.44 71 ARG A CA 1
ATOM 570 C C . ARG A 1 71 ? 11.972 -6.564 -23.432 1.00 93.44 71 ARG A C 1
ATOM 572 O O . ARG A 1 71 ? 12.424 -7.350 -24.261 1.00 93.44 71 ARG A O 1
ATOM 579 N N . LEU A 1 72 ? 12.086 -5.246 -23.546 1.00 90.38 72 LEU A N 1
ATOM 580 C CA . LEU A 1 72 ? 12.723 -4.580 -24.674 1.00 90.38 72 LEU A CA 1
ATOM 581 C C . LEU A 1 72 ? 14.210 -4.944 -24.793 1.00 90.38 72 LEU A C 1
ATOM 583 O O . LEU A 1 72 ? 14.668 -5.292 -25.878 1.00 90.38 72 LEU A O 1
ATOM 587 N N . MET A 1 73 ? 14.957 -4.974 -23.685 1.00 87.56 73 MET A N 1
ATOM 588 C CA . MET A 1 73 ? 16.356 -5.426 -23.712 1.00 87.56 73 MET A CA 1
ATOM 589 C C . MET A 1 73 ? 16.495 -6.868 -24.198 1.00 87.56 73 MET A C 1
ATOM 591 O O . MET A 1 73 ? 17.387 -7.171 -24.989 1.00 87.56 73 MET A O 1
ATOM 595 N N . LYS A 1 74 ? 15.614 -7.770 -23.751 1.00 89.50 74 LYS A N 1
ATOM 596 C CA . 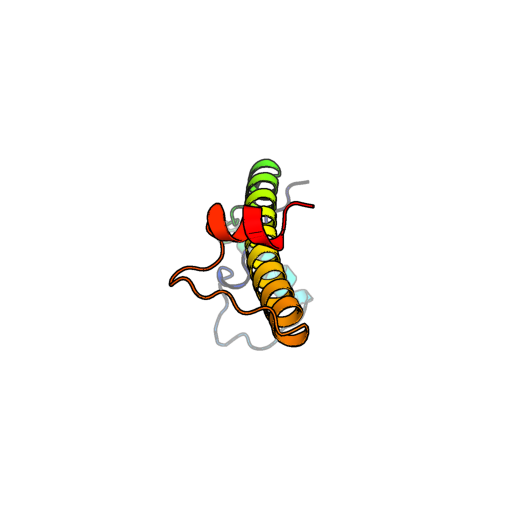LYS A 1 74 ? 15.618 -9.163 -24.217 1.00 89.50 74 LYS A CA 1
ATOM 597 C C . LYS A 1 74 ? 15.231 -9.278 -25.691 1.00 89.50 74 LYS A C 1
ATOM 599 O O . LYS A 1 74 ? 15.802 -10.112 -26.391 1.00 89.50 74 LYS A O 1
ATOM 604 N N . PHE A 1 75 ? 14.311 -8.442 -26.166 1.00 89.75 75 PHE A N 1
ATOM 605 C CA . PHE A 1 75 ? 13.950 -8.370 -27.579 1.00 89.75 75 PHE A CA 1
ATOM 606 C C . PHE A 1 75 ? 15.140 -7.938 -28.448 1.00 89.75 75 PHE A C 1
ATOM 608 O O . PHE A 1 75 ? 15.487 -8.649 -29.391 1.00 89.75 75 PHE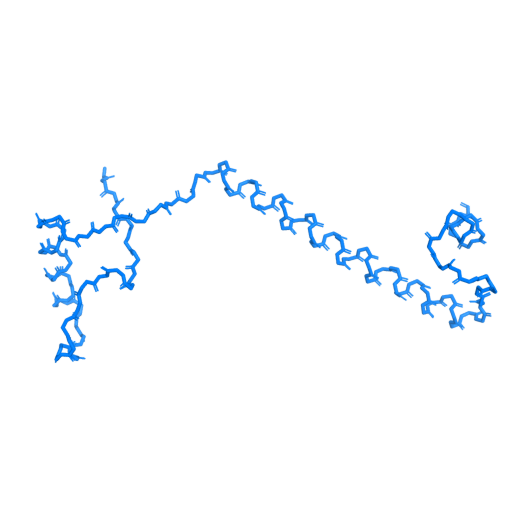 A O 1
ATOM 615 N N . LEU A 1 76 ? 15.816 -6.841 -28.090 1.00 87.50 76 LEU A N 1
ATOM 616 C CA . LEU A 1 76 ? 17.005 -6.355 -28.802 1.00 87.50 76 LEU A CA 1
ATOM 617 C C . LEU A 1 76 ? 18.128 -7.400 -28.807 1.00 87.50 76 LEU A C 1
ATOM 619 O O . LEU A 1 76 ? 18.704 -7.688 -29.856 1.00 87.50 76 LEU A O 1
ATOM 623 N N . LEU A 1 77 ? 18.364 -8.051 -27.664 1.00 88.88 77 LEU A N 1
ATOM 624 C CA . LEU A 1 77 ? 19.355 -9.119 -27.551 1.00 88.88 77 LEU A CA 1
ATOM 625 C C . LEU A 1 77 ? 19.053 -10.292 -28.497 1.00 88.88 77 LEU A C 1
ATOM 627 O O . LEU A 1 77 ? 19.968 -10.810 -29.133 1.00 88.88 77 LEU A O 1
ATOM 631 N N . ARG A 1 78 ? 17.779 -10.692 -28.634 1.00 91.44 78 ARG A N 1
ATOM 632 C CA . ARG A 1 78 ? 17.361 -11.754 -29.570 1.00 91.44 78 ARG A CA 1
ATOM 633 C C . ARG A 1 78 ? 17.605 -11.370 -31.031 1.00 91.44 78 ARG A C 1
ATOM 635 O O . ARG A 1 78 ? 17.865 -12.243 -31.849 1.00 91.44 78 ARG A O 1
ATOM 642 N N . LYS A 1 79 ? 17.540 -10.079 -31.359 1.00 88.81 79 LYS A N 1
ATOM 643 C CA . LYS A 1 79 ? 17.870 -9.548 -32.691 1.00 88.81 79 LYS A CA 1
ATOM 644 C C . LYS A 1 79 ? 19.378 -9.375 -32.918 1.00 88.81 79 LYS A C 1
ATOM 646 O O . LYS A 1 79 ? 19.770 -8.862 -33.957 1.00 88.81 79 LYS A O 1
ATOM 651 N N . GLY A 1 80 ? 20.220 -9.787 -31.966 1.00 87.12 80 GLY A N 1
ATOM 652 C CA . GLY A 1 80 ? 21.676 -9.641 -32.042 1.00 87.12 80 GLY A CA 1
ATOM 653 C C . GLY A 1 80 ? 22.176 -8.226 -31.738 1.00 87.12 80 GLY A C 1
ATOM 654 O O . GLY A 1 80 ? 23.377 -7.975 -31.797 1.00 87.12 80 GLY A O 1
ATOM 655 N N . ILE A 1 81 ? 21.280 -7.307 -31.369 1.00 84.19 81 ILE A N 1
ATOM 656 C CA . ILE A 1 81 ? 21.608 -5.911 -31.093 1.00 84.19 81 ILE A CA 1
ATOM 657 C C . ILE A 1 81 ? 22.110 -5.813 -29.651 1.00 84.19 81 ILE A C 1
ATOM 659 O O . ILE A 1 81 ? 21.342 -5.920 -28.692 1.00 84.19 81 ILE A O 1
ATOM 663 N N . LYS A 1 82 ? 23.423 -5.624 -29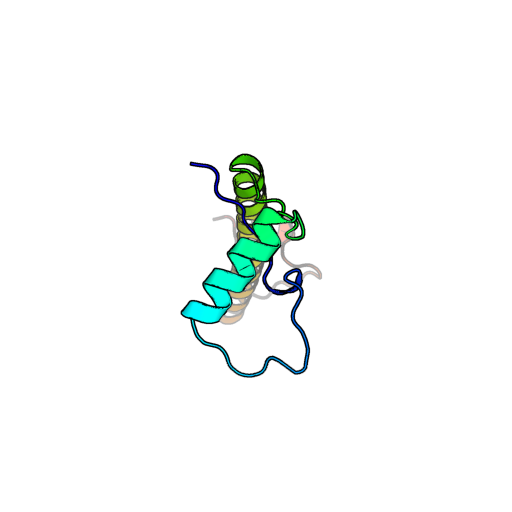.493 1.00 80.62 82 LYS A N 1
ATOM 664 C CA . LYS A 1 82 ? 24.078 -5.456 -28.191 1.00 80.62 82 LYS A CA 1
ATOM 665 C C . LYS A 1 82 ? 24.475 -4.001 -27.985 1.00 80.62 82 LYS A C 1
ATOM 667 O O . LYS A 1 82 ? 25.081 -3.380 -28.853 1.00 80.62 82 LYS A O 1
ATOM 672 N N . TYR A 1 83 ? 24.170 -3.470 -26.806 1.00 74.75 83 TYR A N 1
ATOM 673 C CA . TYR A 1 83 ? 24.650 -2.154 -26.405 1.00 74.75 83 TYR A CA 1
ATOM 674 C C . TYR A 1 83 ? 26.090 -2.274 -25.895 1.00 74.75 83 TYR A C 1
ATOM 676 O O . TYR A 1 83 ? 26.332 -2.997 -24.933 1.00 74.75 83 TYR A O 1
ATOM 684 N N . SER A 1 84 ? 27.041 -1.594 -26.538 1.00 71.69 84 SER A N 1
ATOM 685 C CA . SER A 1 84 ? 28.474 -1.674 -26.205 1.00 71.69 84 SER A CA 1
ATOM 686 C C . SER A 1 84 ? 28.916 -0.740 -25.071 1.00 71.69 84 SER A C 1
ATOM 688 O O . SER A 1 84 ? 30.005 -0.905 -24.531 1.00 71.69 84 SER A O 1
ATOM 690 N N . THR A 1 85 ? 28.093 0.242 -24.689 1.00 77.06 85 THR A N 1
ATOM 691 C CA . THR A 1 85 ? 28.404 1.211 -23.624 1.00 77.06 85 THR A CA 1
ATOM 692 C C . THR A 1 85 ? 27.964 0.710 -22.243 1.00 77.06 85 THR A C 1
ATOM 694 O O . THR A 1 85 ? 27.006 -0.045 -22.105 1.00 77.06 85 THR A O 1
ATOM 697 N N . THR A 1 86 ? 28.627 1.203 -21.195 1.00 69.75 86 THR A N 1
ATOM 698 C CA . THR A 1 86 ? 28.514 0.758 -19.797 1.00 69.75 86 THR A CA 1
ATOM 699 C C . THR A 1 86 ? 27.126 0.919 -19.152 1.00 69.75 86 THR A C 1
ATOM 701 O O . THR A 1 86 ? 26.843 0.241 -18.168 1.00 69.75 86 THR A O 1
ATOM 704 N N . LYS A 1 87 ? 26.243 1.805 -19.649 1.00 77.50 87 LYS A N 1
ATOM 705 C CA . LYS A 1 87 ? 24.941 2.104 -19.007 1.00 77.50 87 LYS A CA 1
ATOM 706 C C . LYS A 1 87 ? 23.745 2.027 -19.964 1.00 77.50 87 LYS A C 1
ATOM 708 O O . LYS A 1 87 ? 23.661 2.785 -20.930 1.00 77.50 87 LYS A O 1
ATOM 713 N N . TYR A 1 88 ? 22.779 1.170 -19.632 1.00 77.75 88 TYR A N 1
ATOM 714 C CA . TYR A 1 88 ? 21.468 1.070 -20.288 1.00 77.75 88 TYR A CA 1
ATOM 715 C C . TYR A 1 88 ? 20.523 2.220 -19.889 1.00 77.75 88 TYR A C 1
ATOM 717 O O . TYR A 1 88 ? 20.733 2.862 -18.862 1.00 77.75 88 TYR A O 1
ATOM 725 N N . TRP A 1 89 ? 19.470 2.461 -20.686 1.00 80.81 89 TRP A N 1
ATOM 726 C CA . TRP A 1 89 ? 18.396 3.444 -20.412 1.00 80.81 89 TRP A CA 1
ATOM 727 C C . TRP A 1 89 ? 18.832 4.911 -20.290 1.00 80.81 89 TRP A C 1
ATOM 729 O O . TRP A 1 89 ? 18.120 5.725 -19.707 1.00 80.81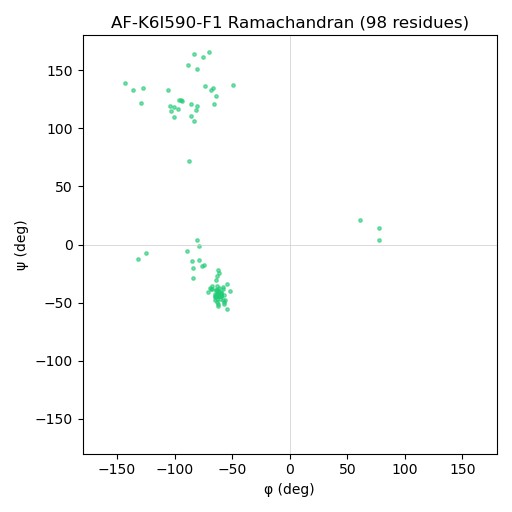 89 TRP A O 1
ATOM 739 N N . THR A 1 90 ? 19.991 5.261 -20.844 1.00 83.12 90 THR A N 1
ATOM 740 C CA . THR A 1 90 ? 20.443 6.652 -20.994 1.00 83.12 90 THR A CA 1
ATOM 741 C C . THR A 1 90 ? 19.832 7.287 -22.243 1.00 83.12 90 THR A C 1
ATOM 743 O O . THR A 1 90 ? 19.384 6.571 -23.138 1.00 83.12 90 THR A O 1
ATOM 746 N N . VAL A 1 91 ? 19.869 8.619 -22.356 1.00 81.06 91 VAL A N 1
ATOM 747 C CA . VAL A 1 91 ? 19.431 9.335 -23.574 1.00 81.06 91 VAL A CA 1
ATOM 748 C C . VAL A 1 91 ? 20.106 8.762 -24.828 1.00 81.06 91 VAL A C 1
ATOM 750 O O . VAL A 1 91 ? 19.447 8.530 -25.834 1.00 81.06 91 VAL A O 1
ATOM 753 N N . SER A 1 92 ? 21.397 8.423 -24.741 1.00 79.56 92 SER A N 1
ATOM 754 C CA . SER A 1 92 ? 22.134 7.780 -25.838 1.00 79.56 92 SER A CA 1
ATOM 755 C C . SER A 1 92 ? 21.572 6.402 -26.220 1.00 79.56 92 SER A C 1
ATOM 757 O O . SER A 1 92 ? 21.468 6.090 -27.404 1.00 79.56 92 SER A O 1
ATOM 759 N N . HIS A 1 93 ? 21.155 5.592 -25.238 1.00 79.06 93 HIS A N 1
ATOM 760 C CA . HIS A 1 93 ? 20.498 4.309 -25.495 1.00 79.06 93 HIS A CA 1
ATOM 761 C C . HIS A 1 93 ? 19.140 4.503 -26.186 1.00 79.06 93 HIS A C 1
ATOM 763 O O . HIS A 1 93 ? 18.847 3.799 -27.150 1.00 79.06 93 HIS A O 1
ATOM 769 N N . TYR A 1 94 ? 18.329 5.461 -25.721 1.00 78.94 94 TYR A N 1
ATOM 770 C CA . TYR A 1 94 ? 17.027 5.769 -26.324 1.00 78.94 94 TYR A CA 1
ATOM 771 C C . TYR A 1 94 ? 17.175 6.257 -27.771 1.00 78.94 94 TYR A C 1
ATOM 773 O O . TYR A 1 94 ? 16.597 5.653 -28.669 1.00 78.94 94 TYR A O 1
ATOM 781 N N . ASN A 1 95 ? 18.013 7.265 -28.018 1.00 78.50 95 ASN A N 1
ATOM 782 C CA . ASN A 1 95 ? 18.188 7.844 -29.355 1.00 78.50 95 ASN A CA 1
ATOM 783 C C . ASN A 1 95 ? 18.761 6.855 -30.375 1.00 78.50 95 ASN A C 1
ATOM 785 O O . ASN A 1 95 ? 18.521 7.001 -31.566 1.00 78.50 95 ASN A O 1
ATOM 789 N N . ARG A 1 96 ? 19.532 5.856 -29.931 1.00 75.31 96 ARG A N 1
ATOM 790 C CA . ARG A 1 96 ? 20.159 4.890 -30.840 1.00 75.31 96 ARG A CA 1
ATOM 791 C C . ARG A 1 96 ? 19.246 3.726 -31.237 1.00 75.31 96 ARG A C 1
ATOM 793 O O . ARG A 1 96 ? 19.451 3.171 -32.309 1.00 75.31 96 ARG A O 1
ATOM 800 N N . TYR A 1 97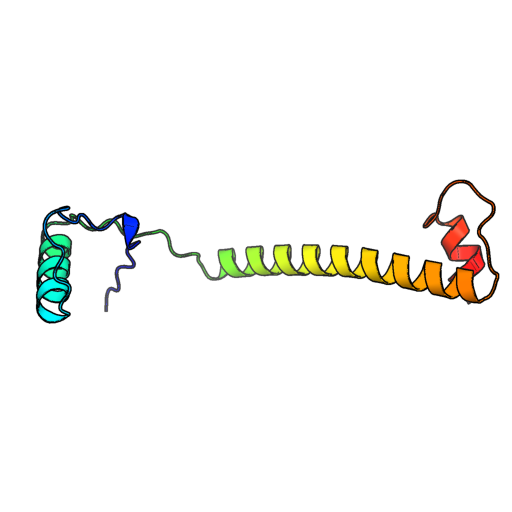 ? 18.296 3.324 -30.387 1.00 73.19 97 TYR A N 1
ATOM 801 C CA . TYR A 1 97 ? 17.519 2.089 -30.605 1.00 73.19 97 TYR A CA 1
ATOM 802 C C . TYR A 1 97 ? 16.005 2.230 -30.448 1.00 73.19 97 TYR A C 1
ATOM 804 O O . TYR A 1 97 ? 15.291 1.286 -30.775 1.00 73.19 97 TYR A O 1
ATOM 812 N N . LEU A 1 98 ? 15.515 3.345 -29.899 1.00 71.12 98 LEU A N 1
ATOM 813 C CA . LEU A 1 98 ? 14.110 3.524 -29.509 1.00 71.12 98 LEU A CA 1
ATOM 814 C C . LEU A 1 98 ? 13.450 4.752 -30.137 1.00 71.12 98 LEU A C 1
ATOM 816 O O . LEU A 1 98 ? 12.243 4.911 -29.994 1.00 71.12 98 LEU A O 1
ATOM 820 N N . VAL A 1 99 ? 14.220 5.596 -30.824 1.00 61.50 99 VAL A N 1
ATOM 821 C CA . VAL A 1 99 ? 13.695 6.662 -31.677 1.00 61.50 99 VAL A CA 1
ATOM 822 C C . VAL A 1 99 ? 13.772 6.153 -33.115 1.00 61.50 99 VAL A C 1
ATOM 824 O O . VAL A 1 99 ? 14.868 5.948 -33.637 1.00 61.50 99 VAL A O 1
ATOM 827 N N . VAL A 1 100 ? 12.603 5.884 -33.697 1.00 49.16 100 VAL A N 1
ATOM 828 C CA . VAL A 1 100 ? 12.374 5.728 -35.141 1.00 49.16 100 VAL A CA 1
ATOM 829 C C . VAL A 1 100 ? 11.601 6.953 -35.591 1.00 49.16 100 VAL A C 1
ATOM 831 O O . VAL A 1 100 ? 10.675 7.335 -34.838 1.00 49.16 100 VAL A O 1
#

Foldseek 3Di:
DDDAAADPVQQDDDPPPPDDDPVVVVVSVVVCVVVVSTDGDDDDDPVRVVVVVVVVVVVVVVVVVVVVQVVVVVVCVVVVNDDPDDDPPDPVNCVVPPDD

Nearest PDB structures (foldseek):
  8v45-assembly1_E  TM=3.720E-01  e=9.155E+00  Escherichia coli B185

Secondary structure (DSSP, 8-state):
-PPPP--GGGS---TT-----HHHHHHHHHHHHHHT--PPPPPPPHHHHHHHHHHHHHHHHHHHHHHHHHHHHHHHHHTT----SS-TTSHHHHHHHT--